Protein AF-A0A7W9TIB3-F1 (afdb_monomer)

Foldseek 3Di:
DPPPDPPDDDDWDWDQDPVGIDIGDPDQDDDWDADPVRHTDDDDDDHPDPPDD

Radius of gyration: 13.94 Å; Cα contacts (8 Å, |Δi|>4): 36; chains: 1; bounding box: 38×24×40 Å

Secondary structure (DSSP, 8-state):
----PPPP----EEEEETTEEEEE-SS-S---EE-TTS-EE-----PPPP---

Mean predicted aligned error: 10.67 Å

Sequence (53 aa):
MVTETEPEQSPFNVVVHDQGITVWVNAGHDAEVFDKNGGVVPCGHQRPAEDGG

pLDDT: mean 70.17, std 12.74, range [37.0, 94.06]

Organism: NCBI:txid66375

Solvent-accessible surface area (backbone atoms only — not comparable to full-atom values): 4003 Å² total; per-residue (Å²): 131,84,77,82,68,79,81,80,90,68,89,62,50,78,49,82,53,98,90,46,77,49,75,48,68,86,60,100,62,92,84,85,45,64,47,100,86,68,47,81,46,96,72,86,79,79,71,76,77,74,82,81,125

Structure (mmCIF, N/CA/C/O backbone):
data_AF-A0A7W9TIB3-F1
#
_entry.id   AF-A0A7W9TIB3-F1
#
loop_
_atom_site.group_PDB
_atom_site.id
_atom_site.type_symbol
_atom_site.label_atom_id
_atom_site.label_alt_id
_atom_site.label_comp_id
_atom_site.label_asym_id
_atom_site.label_entity_id
_atom_site.label_seq_id
_atom_site.pdbx_PDB_ins_code
_atom_site.Cartn_x
_atom_site.Cartn_y
_atom_site.Cartn_z
_atom_site.occupancy
_atom_site.B_iso_or_equiv
_atom_site.auth_seq_id
_atom_site.auth_comp_id
_atom_site.auth_asym_id
_atom_site.auth_atom_id
_atom_site.pdbx_PDB_model_num
ATOM 1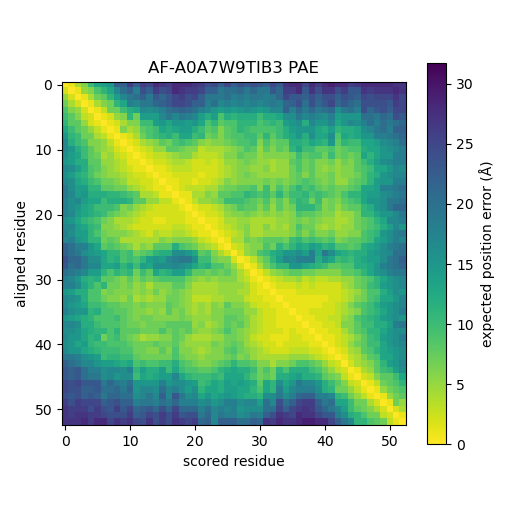 N N . MET A 1 1 ? 24.158 9.127 7.025 1.00 44.00 1 MET A N 1
ATOM 2 C CA . MET A 1 1 ? 23.054 10.106 7.001 1.00 44.00 1 MET A CA 1
ATOM 3 C C . MET A 1 1 ? 22.054 9.564 6.003 1.00 44.00 1 MET A C 1
ATOM 5 O O . MET A 1 1 ? 22.404 9.479 4.836 1.00 44.00 1 MET A O 1
ATOM 9 N N . VAL A 1 2 ? 20.908 9.068 6.465 1.00 55.22 2 VAL A N 1
ATOM 10 C CA . VAL A 1 2 ? 19.798 8.746 5.562 1.00 55.22 2 VAL A CA 1
ATOM 11 C C . VAL A 1 2 ? 19.162 10.089 5.243 1.00 55.22 2 VAL A C 1
ATOM 13 O O . VAL A 1 2 ? 18.651 10.751 6.142 1.00 55.22 2 VAL A O 1
ATOM 16 N N . THR A 1 3 ? 19.321 10.557 4.013 1.00 53.75 3 THR A N 1
ATOM 17 C CA . THR A 1 3 ? 18.573 11.707 3.515 1.00 53.75 3 THR A CA 1
ATOM 18 C C . THR A 1 3 ? 17.134 11.236 3.375 1.00 53.75 3 THR A C 1
ATOM 20 O O . THR A 1 3 ? 16.817 10.478 2.461 1.00 53.75 3 THR A O 1
ATOM 23 N N . GLU A 1 4 ? 16.288 11.603 4.334 1.00 56.94 4 GLU A N 1
ATOM 24 C CA . GLU A 1 4 ? 14.846 11.398 4.242 1.00 56.94 4 GLU A CA 1
ATOM 25 C C . GLU A 1 4 ? 14.382 12.198 3.022 1.00 56.94 4 GLU A C 1
ATOM 27 O O . GLU A 1 4 ? 14.392 13.428 3.022 1.00 56.94 4 GLU A O 1
ATOM 32 N N . THR A 1 5 ? 14.160 11.496 1.914 1.00 59.84 5 THR A N 1
ATOM 33 C CA . THR A 1 5 ? 13.719 12.129 0.673 1.00 59.84 5 THR A CA 1
ATOM 34 C C . THR A 1 5 ? 12.235 12.384 0.856 1.00 59.84 5 THR A C 1
ATOM 36 O O . THR A 1 5 ? 11.512 11.465 1.244 1.00 59.84 5 THR A O 1
ATOM 39 N N . GLU A 1 6 ? 11.791 13.625 0.659 1.00 62.38 6 GLU A N 1
ATOM 40 C CA . GLU A 1 6 ? 10.370 13.951 0.780 1.00 62.38 6 GLU A CA 1
ATOM 41 C C . GLU A 1 6 ? 9.548 12.994 -0.101 1.00 62.38 6 GLU A C 1
ATOM 43 O O . GLU A 1 6 ? 9.944 12.728 -1.241 1.00 62.38 6 GLU A O 1
ATOM 48 N N . PRO A 1 7 ? 8.437 12.434 0.414 1.00 64.31 7 PRO A N 1
ATOM 49 C CA . PRO A 1 7 ? 7.659 11.453 -0.324 1.00 64.31 7 PRO A CA 1
ATOM 50 C C . PRO A 1 7 ? 7.109 12.086 -1.601 1.00 64.31 7 PRO A C 1
ATOM 52 O O . PRO A 1 7 ? 6.364 13.070 -1.551 1.00 64.31 7 PRO A O 1
ATOM 55 N N . GLU A 1 8 ? 7.465 11.504 -2.745 1.00 67.19 8 GLU A N 1
ATOM 56 C CA . GLU A 1 8 ? 7.018 11.982 -4.048 1.00 67.19 8 GLU A CA 1
ATOM 57 C C . GLU A 1 8 ? 5.484 11.949 -4.127 1.00 67.19 8 GLU A C 1
ATOM 59 O O . GLU A 1 8 ? 4.851 10.905 -3.957 1.00 67.19 8 GLU A O 1
ATOM 64 N N . GLN A 1 9 ? 4.872 13.107 -4.374 1.00 69.12 9 GLN A N 1
ATOM 65 C CA . GLN A 1 9 ? 3.425 13.218 -4.535 1.00 69.12 9 GLN A CA 1
ATOM 66 C C . GLN A 1 9 ? 3.063 12.954 -5.997 1.00 69.12 9 GLN A C 1
ATOM 68 O O . GLN A 1 9 ? 3.013 13.876 -6.810 1.00 69.12 9 GLN A O 1
ATOM 73 N N . SER A 1 10 ? 2.815 11.689 -6.326 1.00 68.06 10 SER A N 1
ATOM 74 C CA . SER A 1 10 ? 2.477 11.255 -7.683 1.00 68.06 10 SER A CA 1
ATOM 75 C C . SER A 1 10 ? 1.051 10.696 -7.757 1.00 68.06 10 SER A C 1
ATOM 77 O O . SER A 1 10 ? 0.623 9.981 -6.847 1.00 68.06 10 SER A O 1
ATOM 79 N N . PRO A 1 11 ? 0.284 10.996 -8.824 1.00 70.56 11 PRO A N 1
ATOM 80 C CA . PRO A 1 11 ? -1.043 10.423 -8.998 1.00 70.56 11 PRO A CA 1
ATOM 81 C C . PRO A 1 11 ? -0.947 8.898 -9.159 1.00 70.56 11 PRO A C 1
ATOM 83 O O . PRO A 1 11 ? -0.128 8.381 -9.926 1.00 70.56 11 PRO A O 1
ATOM 86 N N . PHE A 1 12 ? -1.813 8.181 -8.448 1.00 75.62 12 PHE A N 1
ATOM 87 C CA . PHE A 1 12 ? -1.910 6.723 -8.470 1.00 75.62 12 PHE A CA 1
ATOM 88 C C . PHE A 1 12 ? -3.356 6.290 -8.701 1.00 75.62 12 PHE A C 1
ATOM 90 O O . PHE A 1 12 ? -4.297 7.035 -8.421 1.00 75.62 12 PHE A O 1
ATOM 97 N N . ASN A 1 13 ? -3.534 5.075 -9.217 1.00 79.00 13 ASN A N 1
ATOM 98 C CA . ASN A 1 13 ? -4.862 4.511 -9.442 1.00 79.00 13 ASN A CA 1
ATOM 99 C C . ASN A 1 13 ? -5.233 3.569 -8.300 1.00 79.00 13 ASN A C 1
ATOM 101 O O . ASN A 1 13 ? -4.405 2.774 -7.857 1.00 79.00 13 ASN A O 1
ATOM 105 N N . VAL A 1 14 ? -6.490 3.628 -7.860 1.00 80.75 14 VAL A N 1
ATOM 106 C CA . VAL A 1 14 ? -7.054 2.695 -6.880 1.00 80.75 14 VAL A CA 1
ATOM 107 C C . VAL A 1 14 ? -8.240 1.993 -7.511 1.00 80.75 14 VAL A C 1
ATOM 109 O O . VAL A 1 14 ? -9.162 2.645 -7.999 1.00 80.75 14 VAL A O 1
ATOM 112 N N . VAL A 1 15 ? -8.226 0.666 -7.474 1.00 82.81 15 VAL A N 1
ATOM 113 C CA . VAL A 1 15 ? -9.336 -0.170 -7.923 1.00 82.81 15 VAL A CA 1
ATOM 114 C C . VAL A 1 15 ? -9.805 -1.017 -6.749 1.00 82.81 15 VAL A C 1
ATOM 116 O O . VAL A 1 15 ? -9.002 -1.637 -6.055 1.00 82.81 15 VAL A O 1
ATOM 119 N N . VAL A 1 16 ? -11.113 -1.015 -6.503 1.00 82.94 16 VAL A N 1
ATOM 120 C CA . VAL A 1 16 ? -11.736 -1.790 -5.426 1.00 82.94 16 VAL A CA 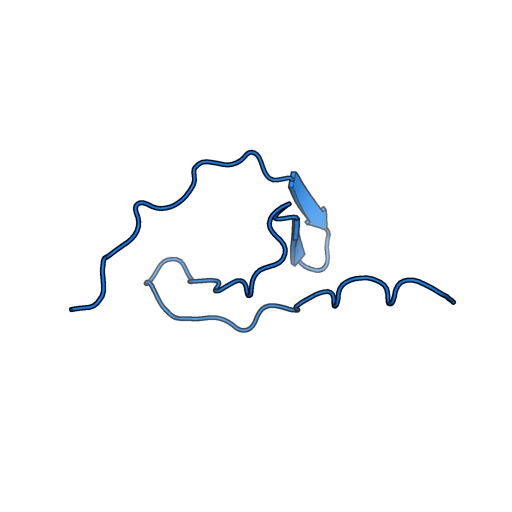1
ATOM 121 C C . VAL A 1 16 ? -12.486 -2.961 -6.049 1.00 82.94 16 VAL A C 1
ATOM 123 O O . VAL A 1 16 ? -13.343 -2.767 -6.910 1.00 82.94 16 VAL A O 1
ATOM 126 N N . HIS A 1 17 ? -12.161 -4.167 -5.602 1.00 82.50 17 HIS A N 1
ATOM 127 C CA . HIS A 1 17 ? -12.774 -5.425 -6.010 1.00 82.50 17 HIS A CA 1
ATOM 128 C C . HIS A 1 17 ? -13.417 -6.117 -4.801 1.00 82.50 17 HIS A C 1
ATOM 130 O O . HIS A 1 17 ? -13.152 -5.778 -3.649 1.00 82.50 17 HIS A O 1
ATOM 136 N N . ASP A 1 18 ? -14.242 -7.130 -5.057 1.00 83.56 18 ASP A N 1
ATOM 137 C CA . ASP A 1 18 ? -14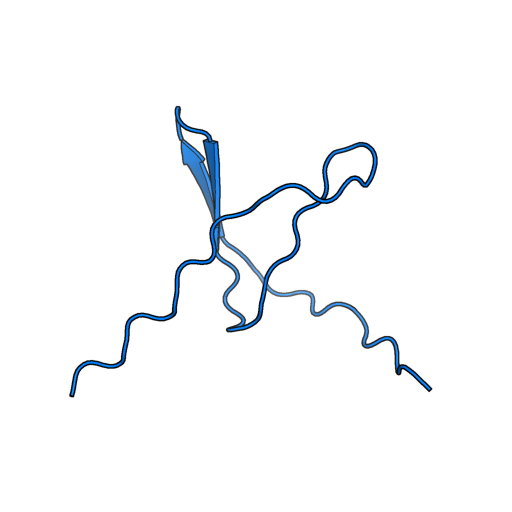.798 -8.008 -4.020 1.00 83.56 18 ASP A CA 1
ATOM 138 C C . ASP A 1 18 ? -13.714 -8.764 -3.227 1.00 83.56 18 ASP A C 1
ATOM 140 O O . ASP A 1 18 ? -13.893 -9.064 -2.049 1.00 83.56 18 ASP A O 1
ATOM 144 N N . GLN A 1 19 ? -12.572 -9.022 -3.865 1.00 77.00 19 GLN A N 1
ATOM 145 C CA . GLN A 1 19 ? -11.407 -9.708 -3.303 1.00 77.00 19 GLN A CA 1
ATOM 146 C C . GLN A 1 19 ? -10.405 -8.778 -2.595 1.00 77.00 19 GLN A C 1
ATOM 148 O O . GLN A 1 19 ? -9.470 -9.275 -1.968 1.00 77.00 19 GLN A O 1
ATOM 153 N N . GLY A 1 20 ? -10.563 -7.450 -2.678 1.00 76.44 20 GLY A N 1
ATOM 154 C CA . GLY A 1 20 ? -9.656 -6.496 -2.030 1.00 76.44 20 GLY A CA 1
ATOM 155 C C . GLY A 1 20 ? -9.437 -5.191 -2.799 1.00 76.44 20 GLY A C 1
ATOM 156 O O . GLY A 1 20 ? -10.237 -4.803 -3.646 1.00 76.44 20 GLY A O 1
ATOM 157 N N . ILE A 1 21 ? -8.342 -4.496 -2.483 1.00 80.94 21 ILE A N 1
ATOM 158 C CA . ILE A 1 21 ? -7.962 -3.212 -3.092 1.00 80.94 21 ILE A CA 1
ATOM 159 C C . ILE A 1 21 ? -6.673 -3.403 -3.892 1.00 80.94 21 ILE A C 1
ATOM 161 O O . ILE A 1 21 ? -5.697 -3.948 -3.380 1.00 80.94 21 ILE A O 1
ATOM 165 N N . THR A 1 22 ? -6.653 -2.909 -5.125 1.00 80.38 22 THR A N 1
ATOM 166 C CA . THR A 1 22 ? -5.457 -2.827 -5.965 1.00 80.38 22 THR A CA 1
ATOM 167 C C . THR A 1 22 ? -5.028 -1.372 -6.087 1.00 80.38 22 THR A C 1
ATOM 169 O O . THR A 1 22 ? -5.827 -0.512 -6.457 1.00 80.38 22 THR A O 1
ATOM 172 N N . VAL A 1 23 ? -3.760 -1.094 -5.786 1.00 77.75 23 VAL A N 1
ATOM 173 C CA . VAL A 1 23 ? -3.155 0.236 -5.915 1.00 77.75 23 VAL A CA 1
ATOM 174 C C . VAL A 1 23 ? -2.071 0.168 -6.980 1.00 77.75 23 VAL A C 1
ATOM 176 O O . VAL A 1 23 ? -1.171 -0.664 -6.892 1.00 77.75 23 VAL A O 1
ATOM 179 N N . TRP A 1 24 ? -2.158 1.035 -7.987 1.00 75.19 24 TRP A N 1
ATOM 180 C CA . TRP A 1 24 ? -1.170 1.128 -9.056 1.00 75.19 24 TRP A CA 1
ATOM 181 C C . TRP A 1 24 ? -0.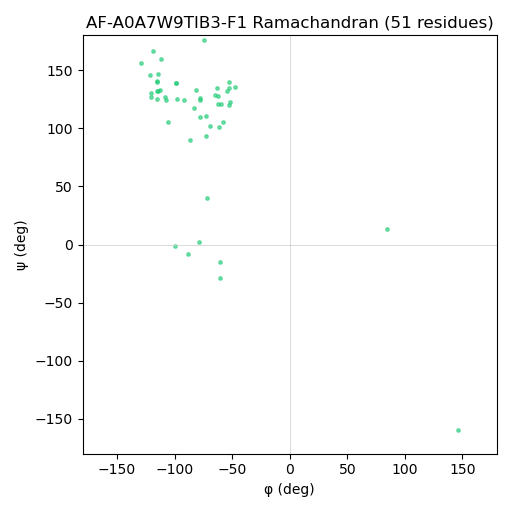319 2.373 -8.869 1.00 75.19 24 TRP A C 1
ATOM 183 O O . TRP A 1 24 ? -0.772 3.493 -9.127 1.00 75.19 24 TRP A O 1
ATOM 193 N N . VAL A 1 25 ? 0.913 2.166 -8.418 1.00 69.81 25 VAL A N 1
ATOM 194 C CA . VAL A 1 25 ? 1.915 3.222 -8.293 1.00 69.81 25 VAL A CA 1
ATOM 195 C C . VAL A 1 25 ? 2.720 3.248 -9.590 1.00 69.81 25 VAL A C 1
ATOM 197 O O . VAL A 1 25 ? 3.246 2.227 -10.020 1.00 69.81 25 VAL A O 1
ATOM 200 N N . ASN A 1 26 ? 2.789 4.407 -10.248 1.00 63.50 26 ASN A N 1
ATOM 201 C CA . ASN A 1 26 ? 3.480 4.556 -11.538 1.00 63.50 26 ASN A CA 1
ATOM 202 C C . ASN A 1 26 ? 5.013 4.657 -11.407 1.00 63.50 26 ASN A C 1
ATOM 204 O O . ASN A 1 26 ? 5.707 4.823 -12.406 1.00 63.50 26 ASN A O 1
ATOM 208 N N . ALA A 1 27 ? 5.538 4.565 -10.186 1.00 61.19 27 ALA A N 1
ATOM 209 C CA . ALA A 1 27 ? 6.963 4.542 -9.903 1.00 61.19 27 ALA A CA 1
ATOM 210 C C . ALA A 1 27 ? 7.402 3.082 -9.724 1.00 61.19 27 ALA A C 1
ATOM 212 O O . ALA A 1 27 ? 6.813 2.358 -8.925 1.00 61.19 27 ALA A O 1
ATOM 213 N N . GLY A 1 28 ? 8.409 2.638 -10.480 1.00 55.84 28 GLY A N 1
ATOM 214 C CA . GLY A 1 28 ? 8.890 1.247 -10.520 1.00 55.84 28 GLY A CA 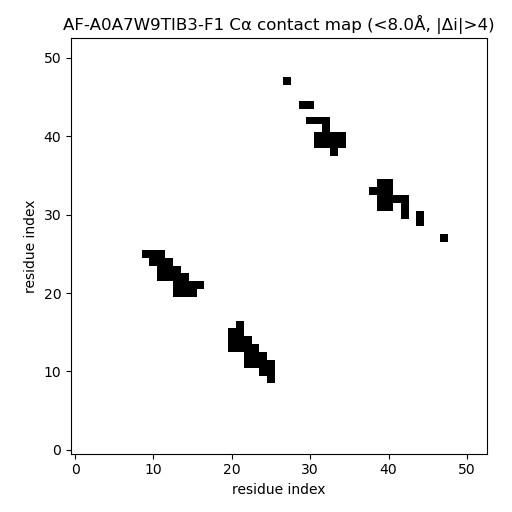1
ATOM 215 C C . GLY A 1 28 ? 9.656 0.787 -9.272 1.00 55.84 28 GLY A C 1
ATOM 216 O O . GLY A 1 28 ? 10.672 0.112 -9.405 1.00 55.84 28 GLY A O 1
ATOM 217 N N . HIS A 1 29 ? 9.205 1.175 -8.082 1.00 61.88 29 HIS A N 1
ATOM 218 C CA . HIS A 1 29 ? 9.840 0.874 -6.802 1.00 61.88 29 HIS A CA 1
ATOM 219 C C . HIS A 1 29 ? 8.994 -0.084 -5.954 1.00 61.88 29 HIS A C 1
ATOM 221 O O . HIS A 1 29 ? 7.785 -0.220 -6.155 1.00 61.88 29 HIS A O 1
ATOM 227 N N . ASP A 1 30 ? 9.649 -0.746 -4.998 1.00 68.56 30 ASP A N 1
ATOM 228 C CA . ASP A 1 30 ? 9.002 -1.535 -3.952 1.00 68.56 30 ASP A CA 1
ATOM 229 C C . ASP A 1 30 ? 7.959 -0.699 -3.193 1.00 68.56 30 ASP A C 1
ATOM 231 O O . ASP A 1 30 ? 8.227 0.430 -2.781 1.00 68.56 30 ASP A O 1
ATOM 235 N N . ALA A 1 31 ? 6.763 -1.263 -3.008 1.00 73.25 31 ALA A N 1
ATOM 236 C CA . ALA A 1 31 ? 5.703 -0.663 -2.207 1.00 73.25 31 ALA A CA 1
ATOM 237 C C . ALA A 1 31 ? 5.669 -1.277 -0.802 1.00 73.25 31 ALA A C 1
ATOM 239 O O . ALA A 1 31 ? 5.775 -2.496 -0.651 1.00 73.25 31 ALA A O 1
ATOM 240 N N . GLU A 1 32 ? 5.458 -0.432 0.206 1.00 78.75 32 GLU A N 1
ATOM 241 C CA . GLU A 1 32 ? 5.138 -0.834 1.575 1.00 78.75 32 GLU A CA 1
ATOM 242 C C . GLU A 1 32 ? 3.706 -0.399 1.900 1.00 78.75 32 GLU A C 1
ATOM 244 O O . GLU A 1 32 ? 3.309 0.736 1.626 1.00 78.75 32 GLU A O 1
ATOM 249 N N . VAL A 1 33 ? 2.914 -1.302 2.478 1.00 79.00 33 VAL A N 1
ATOM 250 C CA . VAL A 1 33 ? 1.530 -1.020 2.875 1.00 79.00 33 VAL A CA 1
ATOM 251 C C . VAL A 1 33 ? 1.418 -1.123 4.387 1.00 79.00 33 VAL A C 1
ATOM 253 O O . VAL A 1 33 ? 1.863 -2.101 4.985 1.00 79.00 33 VAL A O 1
ATOM 256 N N . PHE A 1 34 ? 0.787 -0.123 4.998 1.00 84.56 34 PHE A N 1
ATOM 257 C CA . PHE A 1 34 ? 0.551 -0.052 6.436 1.00 84.56 34 PHE A CA 1
ATOM 258 C C . PHE A 1 34 ? -0.950 -0.108 6.731 1.00 84.56 34 PHE A C 1
ATOM 260 O O . PHE A 1 34 ? -1.758 0.486 6.013 1.00 84.56 34 PHE A O 1
ATOM 267 N N . ASP A 1 35 ? -1.337 -0.811 7.793 1.00 83.88 35 ASP A N 1
ATOM 268 C CA . ASP A 1 35 ? -2.704 -0.784 8.302 1.00 83.88 35 ASP A CA 1
ATOM 269 C C . ASP A 1 35 ? -3.005 0.530 9.050 1.00 83.88 35 ASP A C 1
ATOM 271 O O . ASP A 1 35 ? -2.140 1.378 9.279 1.00 83.88 35 ASP A O 1
ATOM 275 N N . LYS A 1 36 ? -4.257 0.697 9.485 1.00 84.94 36 LYS A N 1
ATOM 276 C CA . LYS A 1 36 ? -4.706 1.887 10.231 1.00 84.94 36 LYS A CA 1
ATOM 277 C C . LYS A 1 36 ? -3.981 2.122 11.567 1.00 84.94 36 LYS A C 1
ATOM 279 O O . LYS A 1 36 ? -4.135 3.189 12.151 1.00 84.94 36 LYS A O 1
ATOM 284 N N . ASN A 1 37 ? -3.271 1.120 12.081 1.00 94.06 37 ASN A N 1
ATOM 285 C CA . ASN A 1 37 ? -2.499 1.185 13.317 1.00 94.06 37 ASN A CA 1
ATOM 286 C C . ASN A 1 37 ? -0.999 1.406 13.039 1.00 94.06 37 ASN A C 1
ATOM 288 O O . ASN A 1 37 ? -0.220 1.488 13.987 1.00 94.06 37 ASN A O 1
ATOM 292 N N . GLY A 1 38 ? -0.593 1.489 11.766 1.00 89.25 38 GLY A N 1
ATOM 293 C CA . GLY A 1 38 ? 0.798 1.622 11.336 1.00 89.25 38 GLY A CA 1
ATOM 294 C C . GLY A 1 38 ? 1.554 0.294 11.217 1.00 89.25 38 GLY A C 1
ATOM 295 O O . GLY A 1 38 ? 2.777 0.305 11.123 1.00 89.25 38 GLY A O 1
ATOM 296 N N . GLY A 1 39 ? 0.869 -0.852 11.243 1.00 89.62 39 GLY A N 1
ATOM 297 C CA . GLY A 1 39 ? 1.494 -2.163 11.061 1.00 89.62 39 GLY A CA 1
ATOM 298 C C . GLY A 1 39 ? 1.718 -2.486 9.586 1.00 89.62 39 GLY A C 1
ATOM 299 O O . GLY A 1 39 ? 0.795 -2.344 8.789 1.00 89.62 39 GLY A O 1
ATOM 300 N N . VAL A 1 40 ? 2.916 -2.954 9.221 1.00 86.12 40 VAL A N 1
ATOM 301 C CA . VAL A 1 40 ? 3.208 -3.401 7.847 1.00 86.12 40 VAL A CA 1
ATOM 302 C C . VAL A 1 40 ? 2.364 -4.631 7.518 1.00 86.12 40 VAL A C 1
ATOM 304 O O . VAL A 1 40 ? 2.372 -5.615 8.261 1.00 86.12 40 VAL A O 1
ATOM 307 N N . VAL A 1 41 ? 1.656 -4.586 6.393 1.00 82.69 41 VAL A N 1
ATOM 308 C CA . VAL A 1 41 ? 0.855 -5.701 5.882 1.00 82.69 41 VAL A CA 1
ATOM 309 C C . VAL A 1 41 ? 1.431 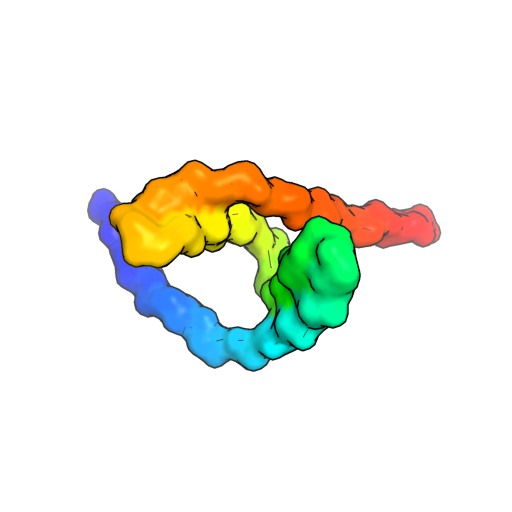-6.218 4.566 1.00 82.69 41 VAL A C 1
ATOM 311 O O . VAL A 1 41 ? 1.970 -5.440 3.778 1.00 82.69 41 VAL A O 1
ATOM 314 N N . PRO A 1 42 ? 1.327 -7.532 4.302 1.00 76.69 42 PRO A N 1
ATOM 315 C CA . PRO A 1 42 ? 1.783 -8.091 3.041 1.00 76.69 42 PRO A CA 1
ATOM 316 C C . PRO A 1 42 ? 0.979 -7.499 1.878 1.00 76.69 42 PRO A C 1
ATOM 318 O O . PRO A 1 42 ? -0.251 -7.544 1.870 1.00 76.69 42 PRO A O 1
ATOM 321 N N . CYS A 1 43 ? 1.685 -6.983 0.877 1.00 75.69 43 CYS A N 1
ATOM 322 C CA . CYS A 1 43 ? 1.122 -6.543 -0.392 1.00 75.69 43 CYS A CA 1
ATOM 323 C C . CYS A 1 43 ? 1.769 -7.317 -1.544 1.00 75.69 43 CYS A C 1
ATOM 325 O O . CYS A 1 43 ? 2.943 -7.676 -1.482 1.00 75.69 43 CYS A O 1
ATOM 327 N N . GLY A 1 44 ? 0.995 -7.599 -2.593 1.00 66.25 44 GLY A N 1
ATOM 328 C CA . GLY A 1 44 ? 1.535 -8.219 -3.798 1.00 66.25 44 GLY A CA 1
ATOM 329 C C . GLY A 1 44 ? 2.274 -7.189 -4.646 1.00 66.25 44 GLY A C 1
ATOM 330 O O . GLY A 1 44 ? 1.683 -6.188 -5.043 1.00 66.25 44 GLY A O 1
ATOM 331 N N . HIS A 1 45 ? 3.539 -7.448 -4.967 1.00 64.94 45 HIS A N 1
ATOM 332 C CA . HIS A 1 45 ? 4.253 -6.710 -6.006 1.00 64.94 45 HIS A CA 1
ATOM 333 C C . HIS A 1 45 ? 3.913 -7.328 -7.355 1.00 64.94 45 HIS A C 1
ATOM 335 O O . HIS A 1 45 ? 4.239 -8.491 -7.612 1.00 64.94 45 HIS A O 1
ATOM 341 N N . GLN A 1 46 ? 3.280 -6.564 -8.242 1.00 58.22 46 GLN A N 1
ATOM 342 C CA . GLN A 1 46 ? 3.287 -6.964 -9.639 1.00 58.22 46 GLN A CA 1
ATOM 343 C C . GLN A 1 46 ? 4.697 -6.693 -10.162 1.00 58.22 46 GLN A C 1
ATOM 345 O O . GLN A 1 46 ? 5.107 -5.536 -10.258 1.00 58.22 46 GLN A O 1
ATOM 350 N N . ARG A 1 47 ? 5.460 -7.754 -10.461 1.00 56.03 47 ARG A N 1
ATOM 351 C CA . ARG A 1 47 ? 6.730 -7.587 -11.178 1.00 56.03 47 ARG A CA 1
ATOM 352 C C . ARG A 1 47 ? 6.444 -6.776 -12.446 1.00 56.03 47 ARG A C 1
ATOM 354 O O . ARG A 1 47 ? 5.406 -7.026 -13.072 1.00 56.03 47 ARG A O 1
ATOM 361 N N . PRO A 1 48 ? 7.318 -5.828 -12.832 1.00 56.03 48 PRO A N 1
ATOM 362 C CA . PRO A 1 48 ? 7.247 -5.254 -14.166 1.00 56.03 48 PRO A CA 1
ATOM 363 C C . PRO A 1 48 ? 7.113 -6.410 -15.156 1.00 56.03 48 PRO A C 1
ATOM 365 O O . PRO A 1 48 ? 7.783 -7.433 -14.977 1.00 56.03 48 PRO A O 1
ATOM 368 N N 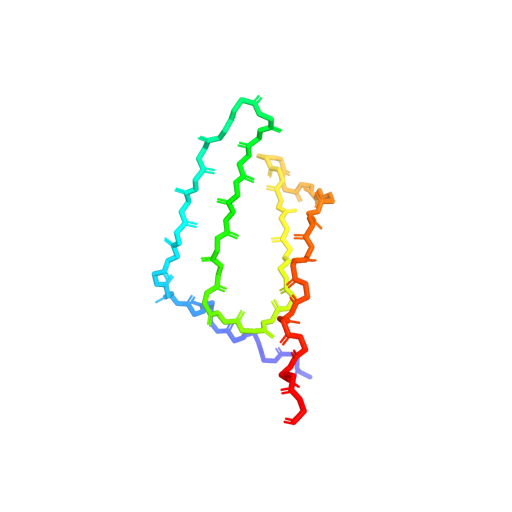. ALA A 1 49 ? 6.213 -6.290 -16.135 1.00 56.09 49 ALA A N 1
ATOM 369 C 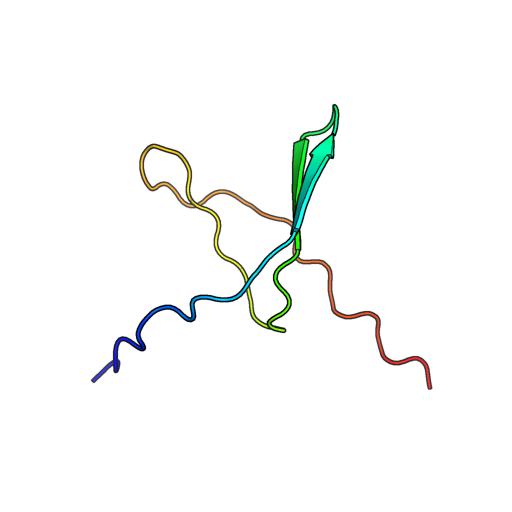CA . ALA A 1 49 ? 6.199 -7.249 -17.228 1.00 56.09 49 ALA A CA 1
ATOM 370 C C . ALA A 1 49 ? 7.633 -7.307 -17.763 1.00 56.09 49 ALA A C 1
ATOM 372 O O . ALA A 1 49 ? 8.205 -6.257 -18.058 1.00 56.09 49 ALA A O 1
ATOM 373 N N . GLU A 1 50 ? 8.241 -8.496 -17.770 1.00 55.38 50 GLU A N 1
ATOM 374 C CA . GLU A 1 50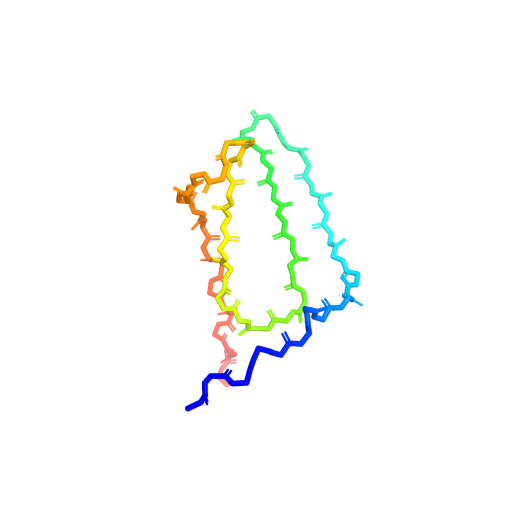 ? 9.543 -8.673 -18.403 1.00 55.38 50 GLU A CA 1
ATOM 375 C C . GLU A 1 50 ? 9.385 -8.136 -19.825 1.00 55.38 50 GLU A C 1
ATOM 377 O O . GLU A 1 50 ? 8.479 -8.573 -20.541 1.00 55.38 50 GLU A O 1
ATOM 382 N N . ASP A 1 51 ? 10.171 -7.115 -20.178 1.00 53.03 51 ASP A N 1
ATOM 383 C CA . ASP A 1 51 ? 10.171 -6.552 -21.523 1.00 53.03 51 ASP A CA 1
ATOM 384 C C . ASP A 1 51 ? 10.509 -7.714 -22.459 1.00 53.03 51 ASP A C 1
ATOM 386 O O . ASP A 1 51 ? 11.600 -8.290 -22.408 1.00 53.03 51 ASP A O 1
ATOM 390 N N . GLY A 1 52 ? 9.494 -8.196 -23.169 1.00 50.31 52 GLY A N 1
ATOM 391 C CA . GLY A 1 52 ? 9.598 -9.413 -23.946 1.00 50.31 52 GLY A CA 1
ATOM 392 C C . GLY A 1 52 ? 10.448 -9.167 -25.182 1.00 50.31 52 GLY A C 1
ATOM 393 O O . GLY A 1 52 ? 9.877 -8.795 -26.197 1.00 50.31 52 GLY A O 1
ATOM 394 N N . GLY A 1 53 ? 11.754 -9.442 -25.073 1.00 37.00 53 GLY A N 1
ATOM 395 C CA . GLY A 1 53 ? 12.658 -9.894 -26.146 1.00 37.00 53 GLY A CA 1
ATOM 396 C C . GLY A 1 53 ? 12.974 -8.925 -27.278 1.00 37.00 53 GLY A C 1
ATOM 397 O O . GLY A 1 53 ? 12.118 -8.775 -28.175 1.00 37.00 53 GLY A O 1
#